Protein AF-R5GKR4-F1 (afdb_monomer_lite)

Radius of gyration: 15.89 Å; chains: 1; bounding box: 43×32×37 Å

Structure (mmCIF, N/CA/C/O backbone):
data_AF-R5GKR4-F1
#
_entry.id   AF-R5GKR4-F1
#
loop_
_atom_site.group_PDB
_atom_site.id
_atom_site.type_symbol
_atom_site.label_atom_id
_atom_site.label_alt_id
_atom_site.label_comp_id
_atom_site.label_asym_id
_atom_site.label_entity_id
_atom_site.label_seq_id
_atom_site.pdbx_PDB_ins_code
_atom_site.Cartn_x
_atom_site.Cartn_y
_atom_site.Cartn_z
_atom_site.occupancy
_atom_site.B_iso_or_equiv
_atom_site.auth_seq_id
_atom_site.auth_comp_id
_atom_site.auth_asym_id
_atom_site.auth_atom_id
_atom_site.pdbx_PDB_model_num
ATOM 1 N N . MET A 1 1 ? -1.130 -1.225 18.552 1.00 87.19 1 MET A N 1
ATOM 2 C CA . MET A 1 1 ? -2.367 -0.927 19.317 1.00 87.19 1 MET A CA 1
ATOM 3 C C . MET A 1 1 ? -3.472 -1.844 18.821 1.0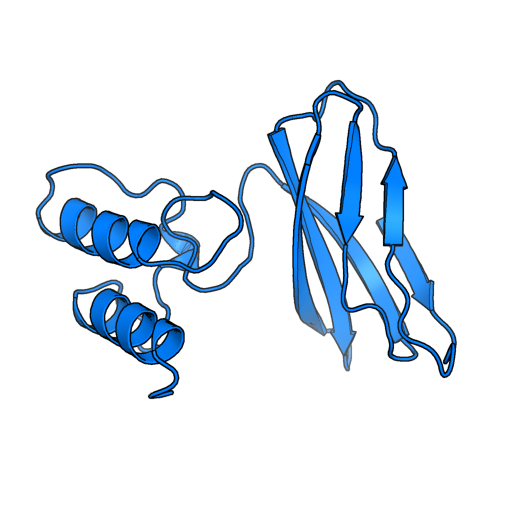0 87.19 1 MET A C 1
ATOM 5 O O . MET A 1 1 ? -3.562 -2.002 17.614 1.00 87.19 1 MET A O 1
ATOM 9 N N . GLN A 1 2 ? -4.293 -2.427 19.697 1.00 91.56 2 GLN A N 1
ATOM 10 C CA . GLN A 1 2 ? -5.464 -3.228 19.309 1.00 91.56 2 GLN A CA 1
ATOM 11 C C . GLN A 1 2 ? -6.731 -2.608 19.901 1.00 91.56 2 GLN A C 1
ATOM 13 O O . GLN A 1 2 ? -6.719 -2.168 21.049 1.00 91.56 2 GLN A O 1
ATOM 18 N N . PHE A 1 3 ? -7.810 -2.570 19.126 1.00 91.44 3 PHE A N 1
ATOM 19 C CA . PHE A 1 3 ? -9.106 -2.052 19.555 1.00 91.44 3 PHE A CA 1
ATOM 20 C C . PHE A 1 3 ? -10.233 -2.759 18.804 1.00 91.44 3 PHE A C 1
ATOM 22 O O . PHE A 1 3 ? -10.022 -3.351 17.747 1.00 91.44 3 PHE A O 1
ATOM 29 N N . ARG A 1 4 ? -11.444 -2.698 19.355 1.00 90.50 4 ARG A N 1
ATOM 30 C CA . ARG A 1 4 ? -12.644 -3.246 18.724 1.00 90.50 4 ARG A CA 1
ATOM 31 C C . ARG A 1 4 ? -13.585 -2.113 18.356 1.00 90.50 4 ARG A C 1
ATOM 33 O O . ARG A 1 4 ? -13.907 -1.279 19.198 1.00 90.50 4 ARG A O 1
ATOM 40 N N . ILE A 1 5 ? -14.052 -2.129 17.115 1.00 86.44 5 ILE A N 1
ATOM 41 C CA . ILE A 1 5 ? -15.099 -1.236 16.629 1.00 86.44 5 ILE A CA 1
ATOM 42 C C . ILE A 1 5 ? -16.398 -2.030 16.578 1.00 86.44 5 ILE A C 1
ATOM 44 O O . ILE A 1 5 ? -16.457 -3.136 16.036 1.00 86.44 5 ILE A O 1
ATOM 48 N N . ASN A 1 6 ? -17.443 -1.476 17.183 1.00 81.88 6 ASN A N 1
ATOM 49 C CA . ASN A 1 6 ? -18.807 -1.947 16.977 1.00 81.88 6 ASN A CA 1
ATOM 50 C C . ASN A 1 6 ? -19.383 -1.260 15.738 1.00 81.88 6 ASN A C 1
ATOM 52 O O . ASN A 1 6 ? -18.904 -0.197 15.363 1.00 81.88 6 ASN A O 1
ATOM 56 N N . ASN A 1 7 ? -20.401 -1.854 15.110 1.00 72.50 7 ASN A N 1
ATOM 57 C CA . ASN A 1 7 ? -21.009 -1.269 13.915 1.00 72.50 7 ASN A CA 1
ATOM 58 C C . ASN A 1 7 ? -21.489 0.159 14.224 1.00 72.50 7 ASN A C 1
ATOM 60 O O . ASN A 1 7 ? -22.417 0.334 15.014 1.00 72.50 7 ASN A O 1
ATOM 64 N N . THR A 1 8 ? -20.832 1.156 13.633 1.00 67.81 8 THR A N 1
ATOM 65 C CA . THR A 1 8 ? -21.152 2.572 13.833 1.00 67.81 8 THR A CA 1
ATOM 66 C C . THR A 1 8 ? -22.322 2.999 12.953 1.00 67.81 8 THR A C 1
ATOM 68 O O . THR A 1 8 ? -22.993 3.976 13.270 1.00 67.81 8 THR A O 1
ATOM 71 N N . GLY A 1 9 ? -22.588 2.275 11.856 1.00 68.31 9 GLY A N 1
ATOM 72 C CA . GLY A 1 9 ? -23.623 2.620 10.876 1.00 68.31 9 GLY A CA 1
ATOM 73 C C . GLY A 1 9 ? -23.355 3.919 10.105 1.00 68.31 9 GLY A C 1
ATOM 74 O O . GLY A 1 9 ? -24.191 4.327 9.304 1.00 68.31 9 GLY A O 1
ATOM 75 N N . VAL A 1 10 ? -22.205 4.563 10.330 1.00 72.12 10 VAL A N 1
ATOM 76 C CA . VAL A 1 10 ? -21.783 5.814 9.689 1.00 72.12 10 VAL A CA 1
ATOM 77 C C . VAL A 1 10 ? -20.288 5.753 9.357 1.00 72.12 10 VAL A C 1
ATOM 79 O O . VAL A 1 10 ? -19.529 5.155 10.122 1.00 72.12 10 VAL A O 1
ATOM 82 N N . PRO A 1 11 ? -19.832 6.360 8.244 1.00 70.31 11 PRO A N 1
ATOM 83 C CA . PRO A 1 11 ? -18.410 6.443 7.936 1.00 70.31 11 PRO A CA 1
ATOM 84 C C . PRO A 1 11 ? -17.631 7.110 9.069 1.00 70.31 11 PRO A C 1
ATOM 86 O O . PRO A 1 11 ? -17.867 8.273 9.392 1.00 70.31 11 PRO A O 1
ATOM 89 N N . THR A 1 12 ? -16.706 6.366 9.672 1.00 77.31 12 THR A N 1
ATOM 90 C CA . THR A 1 12 ? -15.829 6.859 10.734 1.00 77.31 12 THR A CA 1
ATOM 91 C C . THR A 1 12 ? -14.370 6.794 10.307 1.00 77.31 12 THR A C 1
ATOM 93 O O . THR A 1 12 ? -13.940 5.869 9.614 1.00 77.31 12 THR A O 1
ATOM 96 N N . SER A 1 13 ? -13.611 7.794 10.745 1.00 83.25 13 SER A N 1
ATOM 97 C CA . SER A 1 13 ? -12.154 7.837 10.642 1.00 83.25 13 SER A CA 1
ATOM 98 C C . SER A 1 13 ? -11.562 7.731 12.039 1.00 83.25 13 SER A C 1
ATOM 100 O O . SER A 1 13 ? -12.183 8.153 13.017 1.00 83.25 13 SER A O 1
ATOM 102 N N . LEU A 1 14 ? -10.357 7.182 12.132 1.00 89.25 14 LEU A N 1
ATOM 103 C CA . LEU A 1 14 ? -9.626 7.060 13.382 1.00 89.25 14 LEU A CA 1
ATOM 104 C C . LEU A 1 14 ? -8.490 8.084 13.409 1.00 89.25 14 LEU A C 1
ATOM 106 O O . LEU A 1 14 ? -7.580 8.018 12.586 1.00 89.25 14 LEU A O 1
ATOM 110 N N . GLU A 1 15 ? -8.538 9.012 14.361 1.00 93.50 15 GLU A N 1
ATOM 111 C CA . GLU A 1 15 ? -7.382 9.837 14.719 1.00 93.50 15 GLU A CA 1
ATOM 112 C C . GLU A 1 15 ? -6.634 9.143 15.860 1.00 93.50 15 GLU A C 1
ATOM 114 O O . GLU A 1 15 ? -7.217 8.849 16.907 1.00 93.50 15 GLU A O 1
ATOM 119 N N . ILE A 1 16 ? -5.344 8.873 15.666 1.00 93.38 16 ILE A N 1
ATOM 120 C CA . ILE A 1 16 ? -4.467 8.358 16.722 1.00 93.38 16 ILE A CA 1
ATOM 121 C C . ILE A 1 16 ? -3.352 9.365 16.942 1.00 93.38 16 ILE A C 1
ATOM 123 O O . ILE A 1 16 ? -2.722 9.827 15.994 1.00 93.38 16 ILE A O 1
ATOM 127 N N . THR A 1 17 ? -3.089 9.679 18.207 1.00 95.56 17 THR A N 1
ATOM 128 C CA . THR A 1 17 ? -1.916 10.455 18.607 1.00 95.56 17 THR A CA 1
ATOM 129 C C . THR A 1 17 ? -0.874 9.511 19.191 1.00 95.56 17 THR A C 1
ATOM 131 O O . THR A 1 17 ? -1.093 8.892 20.233 1.00 95.56 17 THR A O 1
ATOM 134 N N . PHE A 1 18 ? 0.262 9.404 18.516 1.00 94.75 18 PHE A N 1
ATOM 135 C CA . PHE A 1 18 ? 1.469 8.768 19.024 1.00 94.75 18 PHE A CA 1
ATOM 136 C C . PHE A 1 18 ? 2.429 9.838 19.554 1.00 94.75 18 PHE A C 1
ATOM 138 O O . PHE A 1 18 ? 2.216 11.039 19.388 1.00 94.75 18 PHE A O 1
ATOM 145 N N . LYS A 1 19 ? 3.518 9.410 20.197 1.00 95.62 19 LYS A N 1
ATOM 146 C CA . LYS A 1 19 ? 4.610 10.328 20.529 1.00 95.62 19 LYS A CA 1
ATOM 147 C C . LYS A 1 19 ? 5.241 10.867 19.241 1.00 95.62 19 LYS A C 1
ATOM 149 O O . LYS A 1 19 ? 5.511 10.098 18.320 1.00 95.62 19 LYS A O 1
ATOM 154 N N . SER A 1 20 ? 5.536 12.165 19.212 1.00 95.12 20 SER A N 1
ATOM 155 C CA . SER A 1 20 ? 6.126 12.851 18.051 1.00 95.12 20 SER A CA 1
ATOM 156 C C . SER A 1 20 ? 7.513 12.331 17.655 1.00 95.12 20 SER A C 1
ATOM 158 O O . SER A 1 20 ? 7.913 12.488 16.508 1.00 95.12 20 SER A O 1
ATOM 160 N N . GLU A 1 21 ? 8.226 11.641 18.553 1.00 96.56 21 GLU A N 1
ATOM 161 C CA . GLU A 1 21 ? 9.499 10.959 18.254 1.00 96.56 21 GLU A CA 1
ATOM 162 C C . GLU A 1 21 ? 9.380 9.865 17.177 1.00 96.56 21 GLU A C 1
ATOM 164 O O . GLU A 1 21 ? 10.386 9.404 16.645 1.00 96.56 21 GLU A O 1
ATOM 169 N N . HIS A 1 22 ? 8.156 9.449 16.842 1.00 96.19 22 HIS A N 1
ATOM 170 C CA . HIS A 1 22 ? 7.879 8.493 15.774 1.00 96.19 22 HIS A CA 1
ATOM 171 C C . HIS A 1 22 ? 7.379 9.138 14.473 1.00 96.19 22 HIS A C 1
ATOM 173 O O . HIS A 1 22 ? 6.884 8.427 13.596 1.00 96.19 22 HIS A O 1
ATOM 179 N N . ALA A 1 23 ? 7.471 10.464 14.342 1.00 95.94 23 ALA A N 1
ATOM 180 C CA . ALA A 1 23 ? 7.115 11.170 13.115 1.00 95.94 23 ALA A CA 1
ATOM 181 C C . ALA A 1 23 ? 7.810 10.557 11.886 1.00 95.94 23 ALA A C 1
ATOM 183 O O . ALA A 1 23 ? 8.963 10.133 11.953 1.00 95.94 23 ALA A O 1
ATOM 184 N N . GLY A 1 24 ? 7.099 10.510 10.758 1.00 94.94 24 GLY A N 1
ATOM 185 C CA . GLY A 1 24 ? 7.600 9.926 9.513 1.00 94.94 24 GLY A CA 1
ATOM 186 C C . GLY A 1 24 ? 7.406 8.413 9.372 1.00 94.94 24 GLY A C 1
ATOM 187 O O . GLY A 1 24 ? 7.492 7.926 8.249 1.00 94.94 24 GLY A O 1
ATOM 188 N N . LYS A 1 25 ? 7.076 7.685 10.448 1.00 97.44 25 LYS A N 1
ATOM 189 C CA . LYS A 1 25 ? 6.657 6.274 10.370 1.00 97.44 25 LYS A CA 1
ATOM 190 C C . LYS A 1 25 ? 5.256 6.134 9.778 1.00 97.44 25 LYS A C 1
ATOM 192 O O . LYS A 1 25 ? 4.478 7.084 9.781 1.00 97.44 25 LYS A O 1
ATOM 197 N N . PHE A 1 26 ? 4.902 4.938 9.333 1.00 97.94 26 PHE A N 1
ATOM 198 C CA . PHE A 1 26 ? 3.560 4.588 8.884 1.00 97.94 26 PHE A CA 1
ATOM 199 C C . PHE A 1 26 ? 2.768 3.900 9.985 1.00 97.94 26 PHE A C 1
ATOM 201 O O . PHE A 1 26 ? 3.251 2.973 10.631 1.00 97.94 26 PHE A O 1
ATOM 208 N N . ALA A 1 27 ? 1.531 4.346 10.185 1.00 97.44 27 ALA A N 1
ATOM 209 C CA . ALA A 1 27 ? 0.535 3.599 10.932 1.00 97.44 27 ALA A CA 1
ATOM 210 C C . ALA A 1 27 ? -0.231 2.702 9.950 1.00 97.44 27 ALA A C 1
ATOM 212 O O . ALA A 1 27 ? -1.107 3.181 9.233 1.00 97.44 27 ALA A O 1
ATOM 213 N N . ASN A 1 28 ? 0.101 1.413 9.922 1.00 97.31 28 ASN A N 1
ATOM 214 C CA . ASN A 1 28 ? -0.573 0.409 9.104 1.00 97.31 28 ASN A CA 1
ATOM 215 C C . ASN A 1 28 ? -1.751 -0.173 9.892 1.00 97.31 28 ASN A C 1
ATOM 217 O O . ASN A 1 28 ? -1.575 -0.700 10.996 1.00 97.31 28 ASN A O 1
ATOM 221 N N . LEU A 1 29 ? -2.961 -0.037 9.352 1.00 95.94 29 LEU A N 1
ATOM 222 C CA . LEU A 1 29 ? -4.197 -0.531 9.944 1.00 95.94 29 LEU A CA 1
ATOM 223 C C . LEU A 1 29 ? -4.579 -1.874 9.327 1.00 95.94 29 LEU A C 1
ATOM 225 O O . LEU A 1 29 ? -4.717 -1.997 8.111 1.00 95.94 29 LEU A O 1
ATOM 229 N N . TYR A 1 30 ? -4.876 -2.838 10.190 1.00 95.88 30 TYR A N 1
ATOM 230 C CA . TYR A 1 30 ? -5.364 -4.157 9.813 1.00 95.88 30 TYR A CA 1
ATOM 231 C C . TYR A 1 30 ? -6.666 -4.473 10.536 1.00 95.88 30 TYR A C 1
ATOM 23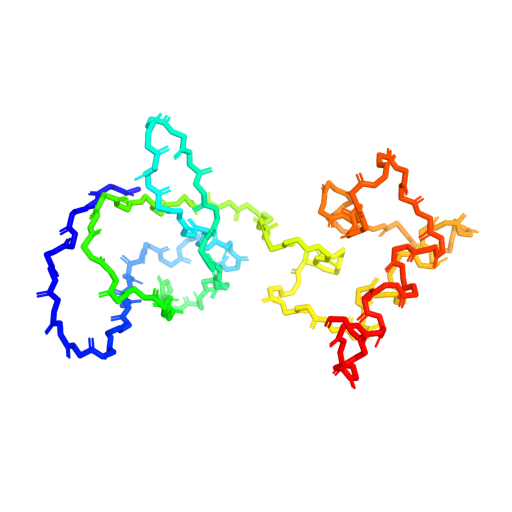3 O O . TYR A 1 30 ? -6.865 -4.076 11.688 1.00 95.88 30 TYR A O 1
ATOM 241 N N . LYS A 1 31 ? -7.519 -5.257 9.883 1.00 94.62 31 LYS A N 1
ATOM 242 C CA . LYS A 1 31 ? -8.678 -5.916 10.482 1.00 94.62 31 LYS A CA 1
ATOM 243 C C . LYS A 1 31 ? -8.342 -7.385 10.716 1.00 94.62 31 LYS A C 1
ATOM 245 O O . LYS A 1 31 ? -7.800 -8.043 9.831 1.00 94.62 31 LYS A O 1
ATOM 250 N N . SER A 1 32 ? -8.674 -7.911 11.889 1.00 95.06 32 SER A N 1
ATOM 251 C CA . SER A 1 32 ? -8.589 -9.346 12.154 1.00 95.06 32 SER A CA 1
ATOM 252 C C . SER A 1 32 ? -9.804 -10.055 11.553 1.00 95.06 32 SER A C 1
ATOM 254 O O . SER A 1 32 ? -10.945 -9.762 11.919 1.00 95.06 32 SER A O 1
ATOM 256 N N . VAL A 1 33 ? -9.558 -10.979 10.627 1.00 94.69 33 VAL A N 1
ATOM 257 C CA . VAL A 1 33 ? -10.559 -11.815 9.955 1.00 94.69 33 VAL A CA 1
ATOM 258 C C . VAL A 1 33 ? -10.102 -13.265 10.078 1.00 94.69 33 VAL A C 1
ATOM 260 O O . VAL A 1 33 ? -9.032 -13.620 9.593 1.00 94.69 33 VAL A O 1
ATOM 263 N N . ASP A 1 34 ? -10.874 -14.089 10.791 1.00 93.69 34 ASP A N 1
ATOM 264 C CA . ASP A 1 34 ? -10.569 -15.508 11.044 1.00 93.69 34 ASP A CA 1
ATOM 265 C C . ASP A 1 34 ? -9.144 -15.758 11.580 1.00 93.69 34 ASP A C 1
ATOM 267 O O . ASP A 1 34 ? -8.450 -16.697 11.190 1.00 93.69 34 ASP A O 1
ATOM 271 N N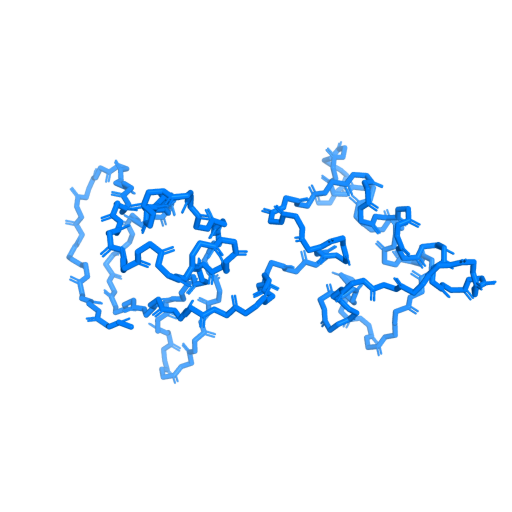 . GLY A 1 35 ? -8.682 -14.874 12.473 1.00 90.50 35 GLY A N 1
ATOM 272 C CA . GLY A 1 35 ? -7.347 -14.940 13.077 1.00 90.50 35 GLY A CA 1
ATOM 273 C C . GLY A 1 35 ? -6.206 -14.451 12.177 1.00 90.50 35 GLY A C 1
ATOM 274 O O . GLY A 1 35 ? -5.052 -14.492 12.598 1.00 90.50 35 GLY A O 1
ATOM 275 N N . LYS A 1 36 ? -6.505 -13.968 10.966 1.00 95.00 36 LYS A N 1
ATOM 276 C CA . LYS A 1 36 ? -5.540 -13.362 10.040 1.00 95.00 36 LYS A CA 1
ATOM 277 C C . LYS A 1 36 ? -5.694 -11.849 10.008 1.00 95.00 36 LYS A C 1
ATOM 279 O O . LYS A 1 36 ? -6.800 -11.326 10.109 1.00 95.00 36 LYS A O 1
ATOM 284 N N . LEU A 1 37 ? -4.581 -11.145 9.834 1.00 95.38 37 LEU A N 1
ATOM 285 C CA . LEU A 1 37 ? -4.580 -9.697 9.662 1.00 95.38 37 LEU A CA 1
ATOM 286 C C . LEU A 1 37 ? -4.751 -9.359 8.184 1.00 95.38 37 LEU A C 1
ATOM 288 O O . LEU A 1 37 ? -3.943 -9.764 7.355 1.00 95.38 37 LEU A O 1
ATOM 292 N N . VAL A 1 38 ? -5.813 -8.625 7.872 1.00 95.25 38 VAL A N 1
ATOM 293 C CA . VAL A 1 38 ? -6.112 -8.114 6.534 1.00 95.25 38 VAL A CA 1
ATOM 294 C C . VAL A 1 38 ? -5.833 -6.620 6.533 1.00 95.25 38 VAL A C 1
ATOM 296 O O . VAL A 1 38 ? -6.392 -5.899 7.361 1.00 95.25 38 VAL A O 1
ATOM 299 N N . PHE A 1 39 ? -4.961 -6.160 5.636 1.00 94.94 39 PHE A N 1
ATOM 300 C CA . PHE A 1 39 ? -4.651 -4.740 5.482 1.00 94.94 39 PHE A CA 1
ATOM 301 C C . PHE A 1 39 ? -5.913 -3.944 5.121 1.00 94.94 39 PHE A C 1
ATOM 303 O O . PHE A 1 39 ? -6.721 -4.382 4.304 1.00 94.94 39 PHE A O 1
ATOM 310 N N . VAL A 1 40 ? -6.086 -2.785 5.753 1.00 94.06 40 VAL A N 1
ATOM 311 C CA . VAL A 1 40 ? -7.228 -1.885 5.534 1.00 94.06 40 VAL A CA 1
ATOM 312 C C . VAL A 1 40 ? -6.756 -0.593 4.885 1.00 94.06 40 VAL A C 1
ATOM 314 O O . VAL A 1 40 ? -7.279 -0.191 3.851 1.00 94.06 40 VAL A O 1
ATOM 317 N N . THR A 1 41 ? -5.795 0.078 5.517 1.00 95.00 41 THR A N 1
ATOM 318 C CA . THR A 1 41 ? -5.217 1.335 5.040 1.00 95.00 41 THR A CA 1
ATOM 319 C C . THR A 1 41 ? -3.932 1.631 5.805 1.00 95.00 41 THR A C 1
ATOM 321 O O . THR A 1 41 ? -3.647 1.008 6.830 1.00 95.00 41 THR A O 1
ATOM 324 N N . CYS A 1 42 ? -3.190 2.631 5.359 1.00 96.06 42 CYS A N 1
ATOM 325 C CA . CYS A 1 42 ? -2.083 3.202 6.101 1.00 96.06 42 CYS A CA 1
ATOM 326 C C . CYS A 1 42 ? -2.103 4.722 5.993 1.00 96.06 42 CYS A C 1
ATOM 328 O O . CYS A 1 42 ? -2.699 5.293 5.081 1.00 96.06 42 CYS A O 1
ATOM 330 N N . ALA A 1 43 ? -1.408 5.381 6.909 1.00 96.50 43 ALA A N 1
ATOM 331 C CA . ALA A 1 43 ? -1.078 6.787 6.754 1.00 96.50 43 ALA A CA 1
ATOM 332 C C . ALA A 1 43 ? 0.241 7.101 7.456 1.00 96.50 43 ALA A C 1
ATOM 334 O O . ALA A 1 43 ? 0.589 6.496 8.477 1.00 96.50 43 ALA A O 1
ATOM 335 N N . LYS A 1 44 ? 0.9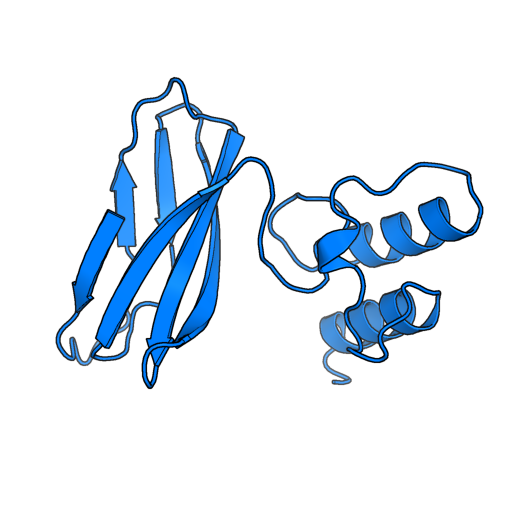75 8.058 6.889 1.00 96.69 44 LYS A N 1
ATOM 336 C CA . LYS A 1 44 ? 2.235 8.534 7.450 1.00 96.69 44 LYS A CA 1
ATOM 337 C C . LYS A 1 44 ? 1.967 9.439 8.646 1.00 96.69 44 LYS A C 1
ATOM 339 O O . LYS A 1 44 ? 1.097 10.308 8.601 1.00 96.69 44 LYS A O 1
ATOM 344 N N . LEU A 1 45 ? 2.721 9.227 9.714 1.00 96.19 45 LEU A N 1
ATOM 345 C CA . LEU A 1 45 ? 2.616 9.988 10.945 1.00 96.19 45 LEU A CA 1
ATOM 346 C C . LEU A 1 45 ? 3.142 11.412 10.735 1.00 96.19 45 LEU A C 1
ATOM 348 O O . LEU A 1 45 ? 4.275 11.600 10.277 1.00 96.19 45 LEU A O 1
ATOM 352 N N . GLY A 1 46 ? 2.334 12.403 11.109 1.00 95.88 46 GLY A N 1
ATOM 353 C CA . GLY A 1 46 ? 2.714 13.811 11.077 1.00 95.88 46 GLY A CA 1
ATOM 354 C C . GLY A 1 46 ? 3.817 14.153 12.082 1.00 95.8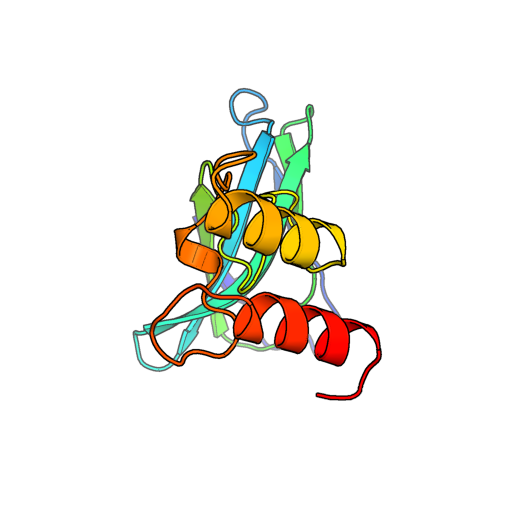8 46 GLY A C 1
ATOM 355 O O . GLY A 1 46 ? 4.116 13.393 13.005 1.00 95.88 46 GLY A O 1
ATOM 356 N N . ALA A 1 47 ? 4.413 15.339 11.927 1.00 96.62 47 ALA A N 1
ATOM 357 C CA . ALA A 1 47 ? 5.430 15.857 12.850 1.00 96.62 47 ALA A CA 1
ATOM 358 C C . ALA A 1 47 ? 4.898 16.066 14.284 1.00 96.62 47 ALA A C 1
ATOM 360 O O . ALA A 1 47 ? 5.661 16.056 15.247 1.00 96.62 47 ALA A O 1
ATOM 361 N N . ASP A 1 48 ? 3.583 16.229 14.429 1.00 95.62 48 ASP A N 1
ATOM 362 C CA . ASP A 1 48 ? 2.865 16.320 15.701 1.00 95.62 48 ASP A CA 1
ATOM 363 C C . ASP A 1 48 ? 2.545 14.946 16.322 1.00 95.62 48 ASP A C 1
ATOM 365 O O . ASP A 1 48 ? 1.936 14.876 17.389 1.00 95.62 48 ASP A O 1
ATOM 369 N N . GLY A 1 49 ? 2.962 13.850 15.678 1.00 95.31 49 GLY A N 1
ATOM 370 C CA . GLY A 1 49 ? 2.680 12.482 16.106 1.00 95.31 49 GLY A CA 1
ATOM 371 C C . GLY A 1 49 ? 1.255 12.017 15.800 1.00 95.31 49 GLY A C 1
ATOM 372 O O . GLY A 1 49 ? 0.878 10.917 16.213 1.00 95.31 49 GLY A O 1
ATOM 373 N N . LYS A 1 50 ? 0.451 12.819 15.093 1.00 95.75 50 LYS A N 1
ATOM 374 C CA . LYS A 1 50 ? -0.921 12.461 14.734 1.00 95.75 50 LYS A CA 1
ATOM 375 C C . LYS A 1 50 ? -0.987 11.717 13.411 1.00 95.75 50 LYS A C 1
ATOM 377 O O . LYS A 1 50 ? -0.175 11.920 12.508 1.00 95.75 50 LYS A O 1
ATOM 382 N N . VAL A 1 51 ? -2.001 10.871 13.288 1.00 95.50 51 VAL A N 1
ATOM 383 C CA . VAL A 1 51 ? -2.351 10.202 12.038 1.00 95.50 51 VAL A CA 1
ATOM 384 C C . VAL A 1 51 ? -3.854 10.027 11.921 1.00 95.50 51 VAL A C 1
ATOM 386 O O . VAL A 1 51 ? -4.533 9.732 12.905 1.00 95.50 51 VAL A O 1
ATOM 389 N N . PHE A 1 52 ? -4.350 10.191 10.698 1.00 94.25 52 PHE A N 1
ATOM 390 C CA . PHE A 1 52 ? -5.743 9.987 10.331 1.00 94.25 52 PHE A CA 1
ATOM 391 C C . PHE A 1 52 ? -5.854 8.741 9.458 1.00 94.25 52 PHE A C 1
ATOM 393 O O . PHE A 1 52 ? -5.319 8.705 8.353 1.00 94.25 52 PHE A O 1
ATOM 400 N N . LEU A 1 53 ? -6.555 7.726 9.954 1.00 92.69 53 LEU A N 1
ATOM 401 C CA . LEU A 1 53 ? -6.783 6.465 9.254 1.00 92.69 53 LEU A CA 1
ATOM 402 C C . LEU A 1 53 ? -8.256 6.387 8.823 1.00 92.69 53 LEU A C 1
ATOM 404 O O . LEU A 1 53 ? -9.136 6.268 9.684 1.00 92.69 53 LEU A O 1
ATOM 408 N N . PRO A 1 54 ? -8.558 6.492 7.516 1.00 87.69 54 PRO A N 1
ATOM 409 C CA . PRO A 1 54 ? -9.922 6.362 7.011 1.00 87.69 54 PRO A CA 1
ATOM 410 C C . PRO A 1 54 ? -10.370 4.890 6.945 1.00 87.69 54 PRO A C 1
ATOM 412 O O . PRO A 1 54 ? -9.591 3.969 7.169 1.00 87.69 54 PRO A O 1
ATOM 415 N N . GLY A 1 55 ? -11.637 4.656 6.594 1.00 78.69 55 GLY A N 1
ATOM 416 C CA . GLY A 1 55 ? -12.113 3.316 6.214 1.00 78.69 55 GLY A CA 1
ATOM 417 C C . GLY A 1 55 ? -12.417 2.371 7.380 1.00 78.69 55 GLY A C 1
ATOM 418 O O . GLY A 1 55 ? -12.554 1.167 7.180 1.00 78.69 55 GLY A O 1
ATOM 419 N N . VAL A 1 56 ? -12.563 2.897 8.598 1.00 83.81 56 VAL A N 1
ATOM 420 C CA . VAL A 1 56 ? -12.943 2.104 9.774 1.00 83.81 56 VAL A CA 1
ATOM 421 C C . VAL A 1 56 ? -14.460 2.137 9.936 1.00 83.81 56 VAL A C 1
ATOM 423 O O . VAL A 1 56 ? -14.986 2.893 10.743 1.00 83.81 56 VAL A O 1
ATOM 426 N N . THR A 1 57 ? -15.179 1.370 9.119 1.00 79.56 57 THR A N 1
ATOM 427 C CA . THR A 1 57 ? -16.657 1.375 9.062 1.00 79.56 57 THR A CA 1
ATOM 428 C C . THR A 1 57 ? -17.290 0.108 9.624 1.00 79.56 57 THR A C 1
ATOM 430 O O . THR A 1 57 ? -18.405 0.132 10.144 1.00 79.56 57 THR A O 1
ATOM 433 N N . GLU A 1 58 ? -16.600 -1.021 9.503 1.00 84.88 58 GLU A N 1
ATOM 434 C CA . GLU A 1 58 ? -17.164 -2.322 9.825 1.00 84.88 58 GLU A CA 1
ATOM 435 C C . GLU A 1 58 ? -16.936 -2.700 11.288 1.00 84.88 58 GLU A C 1
ATOM 437 O O . GLU A 1 58 ? -15.928 -2.366 11.910 1.00 84.88 58 GLU A O 1
ATOM 442 N N . LYS A 1 59 ? -17.866 -3.484 11.840 1.00 89.19 59 LYS A N 1
ATOM 443 C CA . LYS A 1 59 ? -17.637 -4.147 13.123 1.00 89.19 59 LYS A CA 1
ATOM 444 C C . LYS A 1 59 ? -16.444 -5.098 13.000 1.00 89.19 59 LYS A C 1
ATOM 446 O O . LYS A 1 59 ? -16.389 -5.910 12.072 1.00 89.19 59 LYS A O 1
ATOM 451 N N . GLY A 1 60 ? -15.546 -5.070 13.978 1.00 91.50 60 GLY A N 1
ATOM 452 C CA . GLY A 1 60 ? -14.431 -6.009 14.034 1.00 91.50 60 GLY A CA 1
ATOM 453 C C . GLY A 1 60 ? -13.342 -5.624 15.022 1.00 91.50 60 GLY A C 1
ATOM 454 O O . GLY A 1 60 ? -13.396 -4.575 15.666 1.00 91.50 60 GLY A O 1
ATOM 455 N N . ASP A 1 61 ? -12.354 -6.506 15.126 1.00 93.81 61 ASP A N 1
ATOM 456 C CA . ASP A 1 61 ? -11.101 -6.236 15.821 1.00 93.81 61 ASP A CA 1
ATOM 457 C C . ASP A 1 61 ? -10.101 -5.636 14.842 1.00 93.81 61 ASP A C 1
ATOM 459 O O . ASP A 1 61 ? -9.876 -6.179 13.760 1.00 93.81 61 ASP A O 1
ATOM 463 N N . TYR A 1 62 ? -9.495 -4.529 15.245 1.00 94.00 62 TYR A N 1
ATOM 464 C CA . TYR A 1 62 ? -8.535 -3.784 14.455 1.00 94.00 62 TYR A CA 1
ATOM 465 C C . TYR A 1 62 ? -7.213 -3.664 15.200 1.00 94.00 62 TYR A C 1
ATOM 467 O O . TYR A 1 62 ? -7.165 -3.564 16.431 1.00 94.00 62 TYR A O 1
ATOM 475 N N . ILE A 1 63 ? -6.130 -3.661 14.433 1.00 95.44 63 ILE A N 1
ATOM 476 C CA . ILE A 1 63 ? -4.772 -3.499 14.931 1.00 95.44 63 ILE A CA 1
ATOM 477 C C . ILE A 1 63 ? -4.095 -2.412 14.113 1.00 95.44 63 ILE A C 1
ATOM 479 O O . ILE A 1 63 ? -4.127 -2.448 12.890 1.00 95.44 63 ILE A O 1
ATOM 483 N N . VAL A 1 64 ? -3.461 -1.464 14.797 1.00 95.88 64 VAL A N 1
ATOM 484 C CA . VAL A 1 64 ? -2.544 -0.506 14.175 1.00 95.88 64 VAL A CA 1
ATOM 485 C C . VAL A 1 64 ? -1.123 -0.852 14.577 1.00 95.88 64 VAL A C 1
ATOM 487 O O . VAL A 1 64 ? -0.818 -0.933 15.778 1.00 95.88 64 VAL A O 1
ATOM 490 N N . MET A 1 65 ? -0.274 -1.050 13.575 1.00 96.38 65 MET A N 1
ATOM 491 C CA . MET A 1 65 ? 1.161 -1.267 13.722 1.00 96.38 65 MET A CA 1
ATOM 492 C C . MET A 1 65 ? 1.907 -0.046 13.202 1.00 96.38 65 MET A C 1
ATOM 494 O O . MET A 1 65 ? 1.540 0.515 12.176 1.00 96.38 65 MET A O 1
ATOM 498 N N . LEU A 1 66 ? 2.923 0.384 13.946 1.00 96.56 66 LEU A N 1
ATOM 499 C CA . LEU A 1 66 ? 3.759 1.514 13.569 1.00 96.56 66 LEU A CA 1
ATOM 500 C C . LEU A 1 66 ? 5.058 0.975 12.965 1.00 96.56 66 LEU A C 1
ATOM 502 O O . LEU A 1 66 ? 5.813 0.301 13.668 1.00 96.56 66 LEU A O 1
ATOM 506 N N . CYS A 1 67 ? 5.306 1.270 11.693 1.00 96.50 67 CYS A N 1
ATOM 507 C CA . CYS A 1 67 ? 6.388 0.692 10.894 1.00 96.50 67 CYS A CA 1
ATOM 508 C C . CYS A 1 67 ? 7.171 1.784 10.150 1.00 96.50 67 CYS A C 1
ATOM 510 O O . CYS A 1 67 ? 6.658 2.873 9.921 1.00 96.50 67 CYS A O 1
ATOM 512 N N . GLU A 1 68 ? 8.417 1.507 9.757 1.00 96.69 68 GLU A N 1
ATOM 513 C CA . GLU A 1 68 ? 9.177 2.414 8.869 1.00 96.69 68 GLU A CA 1
ATOM 514 C C . GLU A 1 68 ? 8.591 2.455 7.449 1.00 96.69 68 GLU A C 1
ATOM 516 O O . GLU A 1 68 ? 8.701 3.461 6.747 1.00 96.69 68 GLU A O 1
ATOM 521 N N . PHE A 1 69 ? 7.948 1.361 7.042 1.00 97.69 69 PHE A N 1
ATOM 522 C CA . PHE A 1 69 ? 7.392 1.177 5.712 1.00 97.69 69 PHE A CA 1
ATOM 523 C C . PHE A 1 69 ? 5.872 1.078 5.752 1.00 97.69 69 PHE A C 1
ATOM 525 O O . PHE A 1 69 ? 5.276 0.584 6.716 1.00 97.69 69 PHE A O 1
ATOM 532 N N . SER A 1 70 ? 5.270 1.574 4.684 1.00 97.88 70 SER A N 1
ATOM 533 C CA . SER A 1 70 ? 3.877 1.370 4.336 1.00 97.88 70 SER A CA 1
ATOM 534 C C . SER A 1 70 ? 3.641 -0.090 3.950 1.00 97.88 70 SER A C 1
ATOM 536 O O . SER A 1 70 ? 4.434 -0.686 3.222 1.00 97.88 70 SER A O 1
ATOM 538 N N . ASP A 1 71 ? 2.529 -0.653 4.415 1.00 97.75 71 ASP A N 1
ATOM 539 C CA . ASP A 1 71 ? 2.059 -1.977 3.982 1.00 97.75 71 ASP A CA 1
ATOM 540 C C . ASP A 1 71 ? 1.031 -1.872 2.839 1.00 97.75 71 ASP A C 1
ATOM 542 O O . ASP A 1 71 ? 0.317 -2.832 2.548 1.00 97.75 71 ASP A O 1
ATOM 546 N N . LEU A 1 72 ? 0.919 -0.698 2.202 1.00 97.56 72 LEU A N 1
ATOM 547 C CA . LEU A 1 72 ? 0.054 -0.497 1.045 1.00 97.56 72 LEU A CA 1
ATOM 548 C C . LEU A 1 72 ? 0.596 -1.291 -0.155 1.00 97.56 72 LEU A C 1
ATOM 550 O O . LEU A 1 72 ? 1.697 -0.994 -0.624 1.00 97.56 72 LEU A O 1
ATOM 554 N N . PRO A 1 73 ? -0.163 -2.258 -0.707 1.00 97.44 73 PRO A N 1
ATOM 555 C CA . PRO A 1 73 ? 0.282 -2.998 -1.881 1.00 97.44 73 PRO A CA 1
ATOM 556 C C . PRO A 1 73 ? 0.538 -2.063 -3.067 1.00 97.44 73 PRO A C 1
ATOM 558 O O . PRO A 1 73 ? -0.313 -1.245 -3.420 1.00 97.44 73 PRO A O 1
ATOM 561 N N . GLY A 1 74 ? 1.700 -2.215 -3.691 1.00 97.62 74 GLY A N 1
ATOM 562 C CA . GLY A 1 74 ? 2.192 -1.407 -4.803 1.00 97.62 74 GLY A CA 1
ATOM 563 C C . GLY A 1 74 ? 2.957 -0.142 -4.408 1.00 97.62 74 GLY A C 1
ATOM 564 O O . GLY A 1 74 ? 3.522 0.477 -5.299 1.00 97.62 74 GLY A O 1
ATOM 565 N N . ASP A 1 75 ? 3.023 0.244 -3.129 1.00 98.31 75 ASP A N 1
ATOM 566 C CA . ASP A 1 75 ? 3.703 1.468 -2.659 1.00 98.31 75 ASP A CA 1
ATOM 567 C C . ASP A 1 75 ? 5.232 1.302 -2.612 1.00 98.31 75 ASP A C 1
ATOM 569 O O . ASP A 1 75 ? 5.852 1.229 -1.548 1.00 98.31 75 ASP A O 1
ATOM 573 N N . MET A 1 76 ? 5.845 1.193 -3.792 1.00 98.06 76 MET A N 1
ATOM 574 C CA . MET A 1 76 ? 7.292 1.038 -3.974 1.00 98.06 76 MET A CA 1
ATOM 575 C C . MET A 1 76 ? 8.071 2.290 -3.545 1.00 98.06 76 MET A C 1
ATOM 577 O O . MET A 1 76 ? 9.221 2.189 -3.097 1.00 98.06 76 MET A O 1
ATOM 581 N N . SER A 1 77 ? 7.464 3.472 -3.687 1.00 97.62 77 SER A N 1
ATOM 582 C CA . SER A 1 77 ? 8.075 4.751 -3.308 1.00 97.62 77 SER A CA 1
ATOM 583 C C . SER A 1 77 ? 8.044 5.018 -1.797 1.00 97.62 77 SER A C 1
ATOM 585 O O . SER A 1 77 ? 8.817 5.849 -1.309 1.00 97.62 77 SER A O 1
ATOM 587 N N . ASN A 1 78 ? 7.232 4.262 -1.050 1.00 97.69 78 ASN A N 1
ATOM 588 C CA . ASN A 1 78 ? 7.017 4.388 0.390 1.00 97.69 78 ASN A CA 1
ATOM 589 C C . ASN A 1 78 ? 6.484 5.773 0.797 1.00 97.69 78 ASN A C 1
ATOM 591 O O . ASN A 1 78 ? 6.926 6.365 1.795 1.00 97.69 78 ASN A O 1
ATOM 595 N N . ASP A 1 79 ? 5.560 6.316 0.005 1.00 96.50 79 ASP A N 1
ATOM 596 C CA . ASP A 1 79 ? 4.919 7.608 0.262 1.00 96.50 79 ASP A CA 1
ATOM 597 C C . ASP A 1 79 ? 3.512 7.471 0.880 1.00 96.50 79 ASP A C 1
ATOM 599 O O . ASP A 1 79 ? 2.968 8.452 1.400 1.00 96.50 79 ASP A O 1
ATOM 603 N N . GLY A 1 80 ? 2.977 6.246 0.948 1.00 96.12 80 GLY A N 1
ATOM 604 C CA . GLY A 1 80 ? 1.650 5.931 1.471 1.00 96.12 80 GLY A CA 1
ATOM 605 C C . GLY A 1 80 ? 0.522 6.090 0.458 1.00 96.12 80 GLY A C 1
ATOM 606 O O . GLY A 1 80 ? -0.645 6.045 0.857 1.00 96.12 80 GLY A O 1
ATOM 607 N N . VAL A 1 81 ? 0.829 6.327 -0.819 1.00 96.25 81 VAL A N 1
ATOM 608 C CA . VAL A 1 81 ? -0.147 6.629 -1.865 1.00 96.25 81 VAL A CA 1
ATOM 609 C C . VAL A 1 81 ? 0.187 5.856 -3.133 1.00 96.25 81 VAL A C 1
ATOM 611 O O . VAL A 1 81 ? 1.094 6.215 -3.864 1.00 96.25 81 VAL A O 1
ATOM 614 N N . LEU A 1 82 ? -0.656 4.889 -3.492 1.00 97.44 82 LEU A N 1
ATOM 615 C CA . LEU A 1 82 ? -0.500 4.157 -4.748 1.00 97.44 82 LEU A CA 1
ATOM 616 C C . LEU A 1 82 ? -0.710 5.079 -5.962 1.00 97.44 82 LEU A C 1
ATOM 618 O O . LEU A 1 82 ? -1.846 5.447 -6.285 1.00 97.44 82 LEU A O 1
ATOM 622 N N . ASN A 1 83 ? 0.373 5.453 -6.642 1.00 97.56 83 ASN A N 1
ATOM 623 C CA . ASN A 1 83 ? 0.341 6.397 -7.755 1.00 97.56 83 ASN A CA 1
ATOM 624 C C . ASN A 1 83 ? 1.425 6.119 -8.823 1.00 97.56 83 ASN A C 1
ATOM 626 O O . ASN A 1 83 ? 2.110 5.098 -8.826 1.00 97.56 83 ASN A O 1
ATOM 630 N N . THR A 1 84 ? 1.552 7.002 -9.820 1.00 97.81 84 THR A N 1
ATOM 631 C CA . THR A 1 84 ? 2.495 6.811 -10.939 1.00 97.81 84 THR A CA 1
ATOM 632 C C . THR A 1 84 ? 3.964 6.825 -10.503 1.00 97.81 84 THR A C 1
ATOM 634 O O . THR A 1 84 ? 4.825 6.338 -11.238 1.00 97.81 84 THR A O 1
ATOM 637 N N . MET A 1 85 ? 4.262 7.399 -9.335 1.00 98.12 85 MET A N 1
ATOM 638 C CA . MET A 1 85 ? 5.592 7.409 -8.736 1.00 98.12 85 MET A CA 1
ATOM 639 C C . MET A 1 85 ? 6.050 5.996 -8.385 1.00 98.12 85 MET A C 1
ATOM 641 O O . MET A 1 85 ? 7.205 5.676 -8.646 1.00 98.12 85 MET A O 1
ATOM 645 N N . ASP A 1 86 ? 5.150 5.130 -7.918 1.00 98.56 86 ASP A N 1
ATOM 646 C CA . ASP A 1 86 ? 5.482 3.740 -7.608 1.00 98.56 86 ASP A CA 1
ATOM 647 C C . ASP A 1 86 ? 5.817 2.944 -8.863 1.00 98.56 86 ASP A C 1
ATOM 649 O O . ASP A 1 86 ? 6.842 2.272 -8.924 1.00 98.56 86 ASP A O 1
ATOM 653 N N . ALA A 1 87 ? 5.008 3.098 -9.916 1.00 98.44 87 ALA A N 1
ATOM 654 C CA . ALA A 1 87 ? 5.289 2.481 -11.208 1.00 98.44 87 ALA A CA 1
ATOM 655 C C . ALA A 1 87 ? 6.655 2.932 -11.762 1.00 98.44 87 ALA A C 1
ATOM 657 O O . ALA A 1 87 ? 7.416 2.121 -12.286 1.00 98.44 87 ALA A O 1
ATOM 658 N N . SER A 1 88 ? 6.992 4.218 -11.615 1.00 98.25 88 SER A N 1
ATOM 659 C CA . SER A 1 88 ? 8.308 4.751 -11.987 1.00 98.25 88 SER A CA 1
ATOM 660 C C . SER A 1 88 ? 9.430 4.165 -11.124 1.00 98.25 88 SER A C 1
ATOM 662 O O . SER A 1 88 ? 10.453 3.748 -11.665 1.00 98.25 88 SER A O 1
ATOM 664 N N . ALA A 1 89 ? 9.236 4.081 -9.805 1.00 98.44 89 ALA A N 1
ATOM 665 C CA . ALA A 1 89 ? 10.208 3.517 -8.872 1.00 98.44 89 ALA A CA 1
ATOM 666 C C . ALA A 1 89 ? 10.503 2.040 -9.179 1.00 98.44 89 ALA A C 1
ATOM 668 O O . ALA A 1 89 ? 11.669 1.660 -9.236 1.00 98.44 89 ALA A O 1
ATOM 669 N N . ILE A 1 90 ? 9.475 1.244 -9.492 1.00 98.50 90 ILE A N 1
ATOM 670 C CA . ILE A 1 90 ? 9.630 -0.143 -9.957 1.00 98.50 90 ILE A CA 1
ATOM 671 C C . ILE A 1 90 ? 10.503 -0.197 -11.217 1.00 98.50 90 ILE A C 1
ATOM 673 O O . ILE A 1 90 ? 11.482 -0.937 -11.267 1.00 98.50 90 ILE A O 1
ATOM 677 N N . LEU A 1 91 ? 10.193 0.608 -12.239 1.00 98.50 91 LEU A N 1
ATOM 678 C CA . LEU A 1 91 ? 10.946 0.594 -13.499 1.00 98.50 91 LEU A CA 1
ATOM 679 C C . LEU A 1 91 ? 12.408 1.022 -13.321 1.00 98.50 91 LEU A C 1
ATOM 681 O O . LEU A 1 91 ? 13.284 0.452 -13.971 1.00 98.50 91 LEU A O 1
ATOM 685 N N . LYS A 1 92 ? 12.678 2.003 -12.453 1.00 98.44 92 LYS A N 1
ATOM 686 C CA . LYS A 1 92 ? 14.043 2.438 -12.130 1.00 98.44 92 LYS A CA 1
ATOM 687 C C . LYS A 1 92 ? 14.840 1.362 -11.396 1.00 98.44 92 LYS A C 1
ATOM 689 O O . LYS A 1 92 ? 16.018 1.192 -11.708 1.00 98.44 92 LYS A O 1
ATOM 694 N N . ASP A 1 93 ? 14.204 0.650 -10.470 1.00 97.81 93 ASP A N 1
ATOM 695 C CA . ASP A 1 93 ? 14.822 -0.440 -9.712 1.00 97.81 93 ASP A CA 1
ATOM 696 C C . ASP A 1 93 ? 15.199 -1.603 -10.636 1.00 97.81 93 ASP A C 1
ATOM 698 O O . ASP A 1 93 ? 16.352 -2.033 -10.655 1.00 97.81 93 ASP A O 1
ATOM 702 N N . ILE A 1 94 ? 14.282 -2.003 -11.525 1.00 96.81 94 ILE A N 1
ATOM 703 C CA . ILE A 1 94 ? 14.499 -3.077 -12.510 1.00 96.81 94 ILE A CA 1
ATOM 704 C C . ILE A 1 94 ? 15.716 -2.810 -13.405 1.00 96.81 94 ILE A C 1
ATOM 706 O O . ILE A 1 94 ? 16.465 -3.733 -13.724 1.00 96.81 94 ILE A O 1
ATOM 710 N N . VAL A 1 95 ? 15.916 -1.561 -13.840 1.00 97.25 95 VAL A N 1
ATOM 711 C CA . VAL A 1 95 ? 17.052 -1.195 -14.707 1.00 97.25 95 VAL A CA 1
ATOM 712 C C . VAL A 1 95 ? 18.319 -0.830 -13.924 1.00 97.25 95 VAL A C 1
ATOM 714 O O . VAL A 1 95 ? 19.326 -0.475 -14.536 1.00 97.25 95 VAL A O 1
ATOM 717 N N . GLY A 1 96 ? 18.284 -0.898 -12.589 1.00 96.94 96 GLY A N 1
ATOM 718 C CA . GLY A 1 96 ? 19.412 -0.575 -11.714 1.00 96.94 96 GLY A CA 1
ATOM 719 C C . GLY A 1 96 ? 19.761 0.915 -11.656 1.00 96.94 96 GLY A C 1
ATOM 720 O O . GLY A 1 96 ? 20.896 1.260 -11.330 1.00 96.94 96 GLY A O 1
ATOM 721 N N . LEU A 1 97 ? 18.820 1.801 -11.999 1.00 97.81 97 LEU A N 1
ATOM 722 C CA . LEU A 1 97 ? 19.036 3.250 -11.959 1.00 97.81 97 LEU A CA 1
ATOM 723 C C . LEU A 1 97 ? 18.908 3.810 -10.537 1.00 97.81 97 LEU A C 1
ATOM 725 O O . LEU A 1 97 ? 19.676 4.687 -10.148 1.00 97.81 97 LEU A O 1
ATOM 729 N N . GLU A 1 98 ? 17.932 3.325 -9.774 1.00 96.88 98 GLU A N 1
ATOM 730 C CA . GLU A 1 98 ? 17.652 3.754 -8.403 1.00 96.88 98 GLU A CA 1
ATOM 731 C C . GLU A 1 98 ? 16.984 2.598 -7.660 1.00 96.88 98 GLU A C 1
ATOM 733 O O . GLU A 1 98 ? 16.046 2.015 -8.196 1.00 96.88 98 GLU A O 1
ATOM 738 N N . SER A 1 99 ? 17.454 2.265 -6.455 1.00 96.56 99 SER A N 1
ATOM 739 C CA . SER A 1 99 ? 16.852 1.182 -5.674 1.00 96.56 99 SER A CA 1
ATOM 740 C C . SER A 1 99 ? 15.489 1.579 -5.116 1.00 96.56 99 SER A C 1
ATOM 742 O O . SER A 1 99 ? 15.321 2.686 -4.600 1.00 96.56 99 SER A O 1
ATOM 744 N N . GLY A 1 100 ? 14.540 0.649 -5.163 1.00 94.12 100 GLY A N 1
ATOM 745 C CA . GLY A 1 100 ? 13.232 0.804 -4.538 1.00 94.12 100 GLY A CA 1
ATOM 746 C C . GLY A 1 100 ? 13.316 1.042 -3.033 1.00 94.12 100 GLY A C 1
ATOM 747 O O . GLY A 1 100 ? 14.108 0.402 -2.340 1.00 94.12 100 GLY A O 1
ATOM 748 N N . VAL A 1 101 ? 12.467 1.931 -2.511 1.00 97.56 101 VAL A N 1
ATOM 749 C CA . VAL A 1 101 ? 12.416 2.214 -1.068 1.00 97.56 101 VAL A CA 1
ATOM 750 C C . VAL A 1 101 ? 11.675 1.097 -0.331 1.00 97.56 101 VAL A C 1
ATOM 752 O O . VAL A 1 101 ? 12.103 0.699 0.749 1.00 97.56 101 VAL A O 1
ATOM 755 N N . ASN A 1 102 ? 10.601 0.560 -0.918 1.00 97.69 102 ASN A N 1
ATOM 756 C CA . ASN A 1 102 ? 9.785 -0.502 -0.327 1.00 97.69 102 ASN A CA 1
ATOM 757 C C . ASN A 1 102 ? 9.527 -1.664 -1.312 1.00 97.69 102 ASN A C 1
ATOM 759 O O . ASN A 1 102 ? 8.394 -1.901 -1.736 1.00 97.69 102 ASN A O 1
ATOM 763 N N . PRO A 1 103 ? 10.574 -2.427 -1.677 1.00 96.12 103 PRO A N 1
ATOM 764 C CA . PRO A 1 103 ? 10.468 -3.500 -2.669 1.00 96.12 103 PRO A CA 1
ATOM 765 C C . PRO A 1 103 ? 9.563 -4.661 -2.236 1.00 96.12 103 PRO A C 1
ATOM 767 O O . PRO A 1 103 ? 9.077 -5.402 -3.084 1.00 96.12 103 PRO A O 1
ATOM 770 N N . LEU A 1 104 ? 9.293 -4.820 -0.934 1.00 96.12 104 LEU A N 1
ATOM 771 C CA . LEU A 1 104 ? 8.396 -5.866 -0.426 1.00 96.12 104 LEU A CA 1
ATOM 772 C C . LEU A 1 104 ? 6.930 -5.645 -0.817 1.00 96.12 104 LEU A C 1
ATOM 774 O O . LEU A 1 104 ? 6.172 -6.610 -0.844 1.00 96.12 104 LEU A O 1
ATOM 778 N N . MET A 1 105 ? 6.540 -4.405 -1.122 1.00 97.38 105 MET A N 1
ATOM 779 C CA . MET A 1 105 ? 5.190 -4.073 -1.583 1.00 97.38 105 MET A CA 1
ATOM 780 C C . MET A 1 105 ? 5.096 -3.953 -3.107 1.00 97.38 105 MET A C 1
ATOM 782 O O . MET A 1 105 ? 4.026 -3.649 -3.619 1.00 97.38 105 MET A O 1
ATOM 786 N N . ALA A 1 106 ? 6.181 -4.179 -3.850 1.00 97.50 106 ALA A N 1
ATOM 787 C CA . ALA A 1 106 ? 6.240 -3.866 -5.276 1.00 97.50 106 ALA A CA 1
ATOM 788 C C . ALA A 1 106 ? 5.590 -4.915 -6.200 1.00 97.50 106 ALA A C 1
ATOM 790 O O . ALA A 1 106 ? 5.280 -4.581 -7.341 1.00 97.50 106 ALA A O 1
ATOM 791 N N . ASP A 1 107 ? 5.368 -6.146 -5.722 1.00 98.12 107 ASP A N 1
ATOM 792 C CA . ASP A 1 107 ? 4.623 -7.196 -6.440 1.00 98.12 107 ASP A CA 1
ATOM 793 C C . ASP A 1 107 ? 3.119 -6.891 -6.371 1.00 98.12 107 ASP A C 1
ATOM 795 O O . ASP A 1 107 ? 2.375 -7.400 -5.529 1.00 98.12 107 ASP A O 1
ATOM 799 N N . PHE A 1 108 ? 2.687 -5.952 -7.209 1.00 98.12 108 PHE A N 1
ATOM 800 C CA . PHE A 1 108 ? 1.320 -5.451 -7.224 1.00 98.12 108 PHE A CA 1
ATOM 801 C C . PHE A 1 108 ? 0.368 -6.414 -7.938 1.00 98.12 108 PHE A C 1
ATOM 803 O O . PHE A 1 108 ? -0.818 -6.469 -7.601 1.00 98.12 108 PHE A O 1
ATOM 810 N N . ASN A 1 109 ? 0.856 -7.159 -8.935 1.00 97.50 109 ASN A N 1
ATOM 811 C CA . ASN A 1 109 ? 0.027 -8.118 -9.662 1.00 97.50 109 ASN A CA 1
ATOM 812 C C . ASN A 1 109 ? -0.091 -9.481 -8.941 1.00 97.50 109 ASN A C 1
ATOM 814 O O . ASN A 1 109 ? -0.981 -10.265 -9.287 1.00 97.50 109 ASN A O 1
ATOM 818 N N . GLY A 1 110 ? 0.748 -9.734 -7.930 1.00 96.94 110 GLY A N 1
ATOM 819 C CA . GLY A 1 110 ? 0.732 -10.932 -7.098 1.00 96.94 110 GLY A CA 1
ATOM 820 C C . GLY A 1 110 ? 1.259 -12.183 -7.802 1.00 96.94 110 GLY A C 1
ATOM 821 O O . GLY A 1 110 ? 0.871 -13.293 -7.424 1.00 96.94 110 GLY A O 1
ATOM 822 N N . ASP A 1 111 ? 2.079 -12.030 -8.847 1.00 97.56 111 ASP A N 1
ATOM 823 C CA . ASP A 1 111 ? 2.665 -13.147 -9.598 1.00 97.56 111 ASP A CA 1
ATOM 824 C C . ASP A 1 111 ? 3.954 -13.700 -8.963 1.00 97.56 111 ASP A C 1
ATOM 826 O O . ASP A 1 111 ? 4.469 -14.740 -9.394 1.00 97.56 111 ASP A O 1
ATOM 830 N N . GLY A 1 112 ? 4.438 -13.048 -7.903 1.00 97.00 112 GLY A N 1
ATOM 831 C CA . GLY A 1 112 ? 5.640 -13.413 -7.165 1.00 97.00 112 GLY A CA 1
ATOM 832 C C . GLY A 1 112 ? 6.925 -12.778 -7.698 1.00 97.00 112 GLY A C 1
ATOM 833 O O . GLY A 1 112 ? 7.983 -13.020 -7.114 1.00 97.00 112 GLY A O 1
ATOM 834 N N . ASN A 1 113 ? 6.880 -11.995 -8.782 1.00 96.62 113 ASN A N 1
ATOM 835 C CA . ASN A 1 113 ? 8.053 -11.359 -9.381 1.00 96.62 113 ASN A CA 1
ATOM 836 C C . ASN A 1 113 ? 7.833 -9.863 -9.581 1.00 96.62 113 ASN A C 1
ATOM 838 O O . ASN A 1 113 ? 7.040 -9.462 -10.421 1.00 96.62 113 ASN A O 1
ATOM 842 N N . VAL A 1 114 ? 8.670 -9.038 -8.953 1.00 97.62 114 VAL A N 1
ATOM 843 C CA . VAL A 1 114 ? 8.663 -7.589 -9.187 1.00 97.62 114 VAL A CA 1
ATOM 844 C C . VAL A 1 114 ? 9.272 -7.272 -10.553 1.00 97.62 114 VAL A C 1
ATOM 846 O O . VAL A 1 114 ? 10.475 -7.446 -10.766 1.00 97.62 114 VAL A O 1
ATOM 849 N N . ASN A 1 115 ? 8.450 -6.825 -11.501 1.00 97.62 115 ASN A N 1
ATOM 850 C CA . ASN A 1 115 ? 8.881 -6.501 -12.857 1.00 97.62 115 ASN A CA 1
ATOM 851 C C . ASN A 1 115 ? 8.001 -5.419 -13.534 1.00 97.62 115 ASN A C 1
ATOM 853 O O . ASN A 1 115 ? 7.165 -4.761 -12.918 1.00 97.62 115 ASN A O 1
ATOM 857 N N . ALA A 1 116 ? 8.205 -5.174 -14.835 1.00 98.19 116 ALA A N 1
ATOM 858 C CA . ALA A 1 116 ? 7.474 -4.136 -15.572 1.00 98.19 116 ALA A CA 1
ATOM 859 C C . ALA A 1 116 ? 5.951 -4.391 -15.644 1.00 98.19 116 ALA A C 1
ATOM 861 O O . ALA A 1 116 ? 5.177 -3.465 -15.908 1.00 98.19 116 ALA A O 1
ATOM 862 N N . MET A 1 117 ? 5.510 -5.629 -15.406 1.00 98.31 117 MET A N 1
ATOM 863 C CA . MET A 1 117 ? 4.099 -5.990 -15.312 1.00 98.31 117 MET A CA 1
ATOM 864 C C . MET A 1 117 ? 3.432 -5.388 -14.074 1.00 98.31 117 MET A C 1
ATOM 866 O O . MET A 1 117 ? 2.290 -4.943 -14.198 1.00 98.31 117 MET A O 1
ATOM 870 N N . ASP A 1 118 ? 4.130 -5.277 -12.941 1.00 98.56 118 ASP A N 1
ATOM 871 C CA . ASP A 1 118 ? 3.628 -4.590 -11.744 1.00 98.56 118 ASP A CA 1
ATOM 872 C C . ASP A 1 118 ? 3.442 -3.105 -12.005 1.00 98.56 118 ASP A C 1
ATOM 874 O O . ASP A 1 118 ? 2.361 -2.561 -11.785 1.00 98.56 118 ASP A O 1
ATOM 878 N N . ALA A 1 119 ? 4.454 -2.462 -12.597 1.00 98.50 119 ALA A N 1
ATOM 879 C CA . ALA A 1 119 ? 4.359 -1.065 -13.005 1.00 98.50 119 ALA A CA 1
ATOM 880 C C . ALA A 1 119 ? 3.168 -0.843 -13.958 1.00 98.50 119 ALA A C 1
ATOM 882 O O . ALA A 1 119 ? 2.389 0.095 -13.781 1.00 98.50 119 ALA A O 1
ATOM 883 N N . SER A 1 120 ? 2.967 -1.729 -14.941 1.00 98.38 120 SER A N 1
ATOM 884 C CA . SER A 1 120 ? 1.805 -1.667 -15.837 1.00 98.38 120 SER A CA 1
ATOM 885 C C . SER A 1 120 ? 0.478 -1.857 -15.096 1.00 98.38 120 SER A C 1
ATOM 887 O O . SER A 1 120 ? -0.489 -1.150 -15.390 1.00 98.38 120 SER A O 1
ATOM 889 N N . ALA A 1 121 ? 0.412 -2.791 -14.146 1.00 98.44 121 ALA A N 1
ATOM 890 C CA . ALA A 1 121 ? -0.781 -3.053 -13.352 1.00 98.44 121 ALA A CA 1
ATOM 891 C C . ALA A 1 121 ? -1.140 -1.855 -12.457 1.00 98.44 121 ALA A C 1
ATOM 893 O O . ALA A 1 121 ? -2.301 -1.444 -12.450 1.00 98.44 121 ALA A O 1
ATOM 894 N N . ILE A 1 122 ? -0.159 -1.211 -11.817 1.00 98.38 122 ILE A N 1
ATOM 895 C CA . ILE A 1 122 ? -0.357 0.039 -11.066 1.00 98.38 122 ILE A CA 1
ATOM 896 C C . ILE A 1 122 ? -0.926 1.130 -11.980 1.00 98.38 122 ILE A C 1
ATOM 898 O O . ILE A 1 122 ? -1.943 1.747 -11.663 1.00 98.38 122 ILE A O 1
ATOM 902 N N . LEU A 1 123 ? -0.332 1.343 -13.159 1.00 98.38 123 LEU A N 1
ATOM 903 C CA . LEU A 1 123 ? -0.821 2.355 -14.102 1.00 98.38 123 LEU A CA 1
ATOM 904 C C . LEU A 1 123 ? -2.260 2.074 -14.554 1.00 98.38 123 LEU A C 1
ATOM 906 O O . LEU A 1 123 ? -3.074 2.996 -14.584 1.00 98.38 123 LEU A O 1
ATOM 910 N N . LYS A 1 124 ? -2.600 0.811 -14.849 1.00 98.31 124 LYS A N 1
ATOM 911 C CA . LYS A 1 124 ? -3.974 0.388 -15.177 1.00 98.31 124 LYS A CA 1
ATOM 912 C C . LYS A 1 124 ? -4.937 0.645 -14.021 1.00 98.31 124 LYS A C 1
ATOM 914 O O . LYS A 1 124 ? -6.042 1.128 -14.264 1.00 98.31 124 LYS A O 1
ATOM 919 N N . ARG A 1 125 ? -4.521 0.358 -12.786 1.00 97.75 125 ARG A N 1
ATOM 920 C CA . ARG A 1 125 ? -5.313 0.600 -11.577 1.00 97.75 125 ARG A CA 1
ATOM 921 C C . ARG A 1 125 ? -5.641 2.083 -11.415 1.00 97.75 125 ARG A C 1
ATOM 923 O O . ARG A 1 125 ? -6.794 2.431 -11.181 1.00 97.75 125 ARG A O 1
ATOM 930 N N . ILE A 1 126 ? -4.650 2.956 -11.598 1.00 96.88 126 ILE A N 1
ATOM 931 C CA . ILE A 1 126 ? -4.801 4.415 -11.464 1.00 96.88 126 ILE A CA 1
ATOM 932 C C . ILE A 1 126 ? -5.832 4.972 -12.451 1.00 96.88 126 ILE A C 1
ATOM 934 O O . ILE A 1 126 ? -6.610 5.855 -12.096 1.00 96.88 126 ILE A O 1
ATOM 938 N N . VAL A 1 127 ? -5.870 4.449 -13.681 1.00 96.88 127 VAL A N 1
ATOM 939 C CA . VAL A 1 127 ? -6.835 4.885 -14.706 1.00 96.88 127 VAL A CA 1
ATOM 940 C C . VAL A 1 127 ? -8.158 4.105 -14.684 1.00 96.88 127 VAL A C 1
ATOM 942 O O . VAL A 1 127 ? -8.990 4.298 -15.568 1.00 96.88 127 VAL A O 1
ATOM 945 N N . GLY A 1 128 ? -8.369 3.226 -13.698 1.00 96.00 128 GLY A N 1
ATOM 946 C CA . GLY A 1 128 ? -9.613 2.469 -13.530 1.00 96.00 128 GLY A CA 1
ATOM 947 C C . GLY A 1 128 ? -9.833 1.352 -14.554 1.00 96.00 128 GLY A C 1
ATOM 948 O O . GLY A 1 128 ? -10.975 0.986 -14.821 1.00 96.00 128 GLY A O 1
ATOM 949 N N . LEU A 1 129 ? -8.761 0.821 -15.149 1.00 96.88 129 LEU A N 1
ATOM 950 C CA . LEU A 1 129 ? -8.835 -0.342 -16.039 1.00 96.88 129 LEU A CA 1
ATOM 951 C C . LEU A 1 129 ? -8.862 -1.674 -15.275 1.00 96.88 129 LEU A C 1
ATOM 953 O O . LEU A 1 129 ? -9.284 -2.674 -15.857 1.00 96.88 129 LEU A O 1
ATOM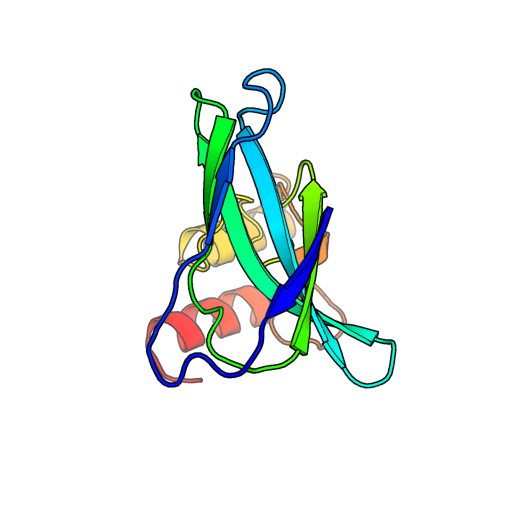 957 N N . ILE A 1 130 ? -8.411 -1.681 -14.012 1.00 92.88 130 ILE A N 1
ATOM 958 C CA . ILE A 1 130 ? -8.486 -2.805 -13.062 1.00 92.88 130 ILE A CA 1
ATOM 959 C C . ILE A 1 130 ? -8.804 -2.332 -11.636 1.00 92.88 130 ILE A C 1
ATOM 961 O O . ILE A 1 130 ? -8.601 -1.134 -11.314 1.00 92.88 130 ILE A O 1
#

pLDDT: mean 94.25, std 6.34, range [67.81, 98.56]

Foldseek 3Di:
DKDWDDQPVDWDKDKDADPLVLAQWKWWKFFQDPNDTDTQAIDGQHSRRIDIGGRPRHTGMMDIDTGNAYPPALPQQRHRDLDLVSLVQLACCQVVNDNTPCVVRNVNVVPPDRHNVSSVVSVCVVVVVD

Secondary structure (DSSP, 8-state):
-EEEE---SS---EEEE--GGGTT-EEEEEEEETTEEEEEEEEEPPTTSEEEE----SSEEEEEEEESS---TT-TT-SSS-SHHHHHHHHHHHTTSS--S-GGG---S-SS--SHHHHHHHHHHHTT--

Sequence (130 aa):
MQFRINNTGVPTSLEITFKSEHAGKFANLYKSVDGKLVFVTCAKLGADGKVFLPGVTEKGDYIVMLCEFSDLPGDMSNDGVLNTMDASAILKDIVGLESGVNPLMADFNGDGNVNAMDASAILKRIVGLI